Protein AF-A0A0G4LIC5-F1 (afdb_monomer)

Nearest PDB structures (foldseek):
  1yqd-assembly1_A  TM=9.725E-01  e=2.536E-04  Populus tremuloides
  2cf6-assembly1_A  TM=9.621E-01  e=2.896E-04  Arabidopsis thaliana
  1p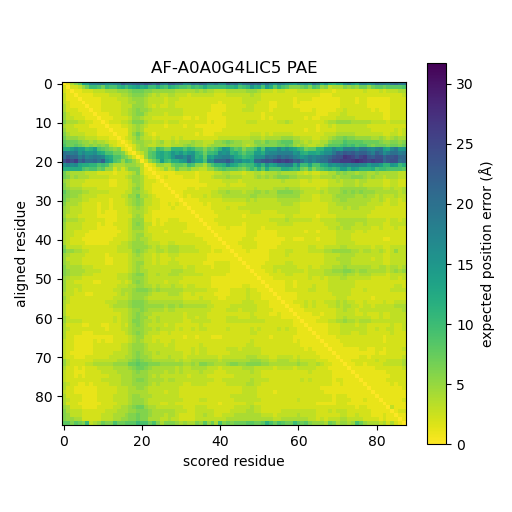iw-assembly1_A  TM=9.414E-01  e=2.536E-04  Saccharomyces cerevisiae
  5z0c-assembly1_A-2  TM=9.611E-01  e=3.776E-04  Persicaria minor
  6k3g-assembly1_B  TM=9.666E-01  e=6.007E-04  Catharanthus roseus

Organism: Verticillium longisporum (NCBI:txid100787)

Foldseek 3Di:
DDFDKDFAQFFDAQCQHDPPGDDDPCVVVVVRVPHPRTHTQADDADSVRHGRDHDPDPDDDGDPSRIGGDDPPDDPVRVHCCSYVVVD

pLDDT: mean 93.28, std 8.06, range [53.53, 98.0]

Radius of gyration: 13.87 Å; Cα contacts (8 Å, |Δi|>4): 122; chains: 1; bounding box: 34×26×38 Å

Structure (mmCIF, N/CA/C/O backbone):
data_AF-A0A0G4LIC5-F1
#
_entry.id   AF-A0A0G4LIC5-F1
#
loop_
_atom_site.group_PDB
_atom_site.id
_atom_site.type_symbol
_atom_site.label_atom_id
_atom_site.label_alt_id
_atom_site.label_comp_id
_atom_site.label_asym_id
_atom_site.label_entity_id
_atom_site.label_seq_id
_atom_site.pdbx_PDB_ins_code
_atom_site.Cartn_x
_atom_site.Cartn_y
_atom_site.Cartn_z
_atom_site.occupancy
_atom_site.B_iso_or_equiv
_atom_site.auth_seq_id
_atom_site.auth_comp_id
_atom_site.auth_asym_id
_atom_site.auth_atom_id
_atom_site.pdbx_PDB_model_num
ATOM 1 N N . LEU A 1 1 ? -10.120 -14.359 16.481 1.00 53.53 1 LEU A N 1
ATOM 2 C CA . LEU A 1 1 ? -9.629 -14.995 15.237 1.00 53.53 1 LEU A CA 1
ATOM 3 C C . LEU A 1 1 ? -9.584 -13.915 14.171 1.00 53.53 1 LEU A C 1
ATOM 5 O O . LEU A 1 1 ? -10.630 -13.350 13.884 1.00 53.53 1 LEU A O 1
ATOM 9 N N . GLY A 1 2 ? -8.390 -13.615 13.659 1.00 88.81 2 GLY A N 1
ATOM 10 C CA . GLY A 1 2 ? -8.136 -12.544 12.690 1.00 88.81 2 GLY A CA 1
ATOM 11 C C . GLY A 1 2 ? -7.344 -11.383 13.297 1.00 88.81 2 GLY A C 1
ATOM 12 O O . GLY A 1 2 ? -7.731 -10.862 14.341 1.00 88.81 2 GLY A O 1
ATOM 13 N N . ASP A 1 3 ? -6.246 -11.008 12.638 1.00 94.56 3 ASP A N 1
ATOM 14 C CA . ASP A 1 3 ? -5.465 -9.811 12.958 1.00 94.56 3 ASP A CA 1
ATOM 15 C C . ASP A 1 3 ? -6.099 -8.586 12.290 1.00 94.56 3 ASP A C 1
ATOM 17 O O . ASP A 1 3 ? -6.542 -8.650 11.140 1.00 94.56 3 ASP A O 1
ATOM 21 N N . ARG A 1 4 ? -6.115 -7.453 12.999 1.00 96.06 4 ARG A N 1
ATOM 22 C CA . ARG A 1 4 ? -6.527 -6.169 12.429 1.00 96.06 4 ARG A CA 1
ATOM 23 C C . ARG A 1 4 ? -5.369 -5.581 11.629 1.00 96.06 4 ARG A C 1
ATOM 25 O O . ARG A 1 4 ? -4.285 -5.356 12.168 1.00 96.06 4 ARG A O 1
ATOM 32 N N . VAL A 1 5 ? -5.600 -5.338 10.344 1.00 97.50 5 VAL A N 1
ATOM 33 C CA . VAL A 1 5 ? -4.551 -4.942 9.401 1.00 97.50 5 VAL A CA 1
ATOM 34 C C . VAL A 1 5 ? -5.007 -3.830 8.465 1.00 97.50 5 VAL A C 1
ATOM 36 O O . VAL A 1 5 ? -6.202 -3.647 8.238 1.00 97.50 5 VAL A O 1
ATOM 39 N N . GLY A 1 6 ? -4.039 -3.107 7.914 1.00 97.31 6 GLY A N 1
ATOM 40 C CA . GLY A 1 6 ? -4.220 -2.078 6.902 1.00 97.31 6 GLY A CA 1
ATOM 41 C C . GLY A 1 6 ? -3.362 -2.335 5.665 1.00 97.31 6 GLY A C 1
ATOM 42 O O . GLY A 1 6 ? -2.381 -3.077 5.716 1.00 97.31 6 GLY A O 1
ATOM 43 N N . VAL A 1 7 ? -3.739 -1.708 4.553 1.00 97.62 7 VAL A N 1
ATOM 44 C CA . VAL A 1 7 ? -2.997 -1.715 3.284 1.00 97.62 7 VAL A CA 1
ATOM 45 C C . VAL A 1 7 ? -2.878 -0.269 2.809 1.00 97.62 7 VAL A C 1
ATOM 47 O O . VAL A 1 7 ? -3.862 0.470 2.851 1.00 97.62 7 VAL A O 1
ATOM 50 N N . GLY A 1 8 ? -1.674 0.138 2.406 1.00 97.62 8 GLY A N 1
ATOM 51 C CA . GLY A 1 8 ? -1.384 1.505 1.968 1.00 97.62 8 GLY A CA 1
ATOM 52 C C . GLY A 1 8 ? -1.657 1.753 0.483 1.00 97.62 8 GLY A C 1
ATOM 53 O O . GLY A 1 8 ? -2.446 1.060 -0.162 1.00 97.62 8 GLY A O 1
ATOM 54 N N . ALA A 1 9 ? -0.975 2.754 -0.077 1.00 97.12 9 ALA A N 1
ATOM 55 C CA . ALA A 1 9 ? -1.095 3.137 -1.489 1.00 97.12 9 ALA A CA 1
ATOM 56 C C . ALA A 1 9 ? -0.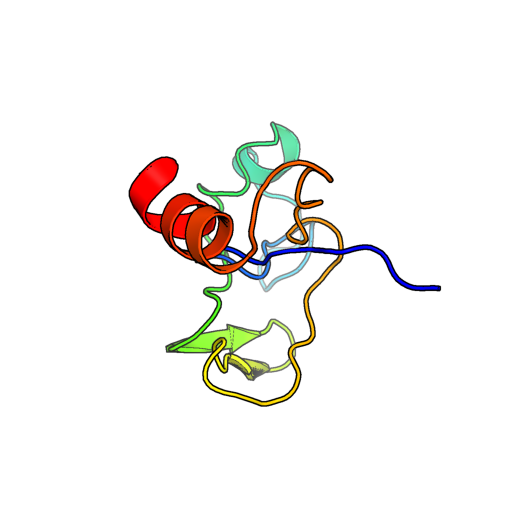451 2.137 -2.474 1.00 97.12 9 ALA A C 1
ATOM 58 O O . ALA A 1 9 ? -0.771 2.139 -3.667 1.00 97.12 9 ALA A O 1
ATOM 59 N N . GLN A 1 10 ? 0.439 1.277 -1.979 1.00 97.06 10 GLN A N 1
ATOM 60 C CA . GLN A 1 10 ? 1.122 0.244 -2.748 1.00 97.06 10 GLN A CA 1
ATOM 61 C C . GLN A 1 10 ? 0.703 -1.148 -2.275 1.00 97.06 10 GLN A C 1
ATOM 63 O O . GLN A 1 10 ? 0.635 -1.406 -1.074 1.00 97.06 10 GLN A O 1
ATOM 68 N N . ALA A 1 11 ? 0.441 -2.033 -3.234 1.00 95.56 11 ALA A N 1
ATOM 69 C CA . ALA A 1 11 ? -0.069 -3.380 -3.009 1.00 95.56 11 ALA A CA 1
ATOM 70 C C . ALA A 1 11 ? 0.887 -4.485 -3.480 1.00 95.56 11 ALA A C 1
ATOM 72 O O . ALA A 1 11 ? 0.701 -5.635 -3.106 1.00 95.56 11 ALA A O 1
ATOM 73 N N . ASP A 1 12 ? 1.886 -4.195 -4.317 1.00 95.44 12 ASP A N 1
ATOM 74 C CA . ASP A 1 12 ? 2.931 -5.170 -4.650 1.00 95.44 12 ASP A CA 1
ATOM 75 C C . ASP A 1 12 ? 4.238 -4.485 -5.102 1.00 95.44 12 ASP A C 1
ATOM 77 O O . ASP A 1 12 ? 4.253 -3.295 -5.423 1.00 95.44 12 ASP A O 1
ATOM 81 N N . SER A 1 13 ? 5.324 -5.256 -5.177 1.00 95.44 13 SER A N 1
ATOM 82 C CA . SER A 1 13 ? 6.592 -4.897 -5.835 1.00 95.44 13 SER A CA 1
ATOM 83 C C . SER A 1 13 ? 7.168 -6.101 -6.563 1.00 95.44 13 SER A C 1
ATOM 85 O O . SER A 1 13 ? 6.662 -7.217 -6.454 1.00 95.44 13 SER A O 1
ATOM 87 N N . CYS A 1 14 ? 8.263 -5.910 -7.297 1.00 93.88 14 CYS A N 1
ATOM 88 C CA . CYS A 1 14 ? 8.837 -6.993 -8.082 1.00 93.88 14 CYS A CA 1
ATOM 89 C C . CYS A 1 14 ? 9.188 -8.235 -7.251 1.00 93.88 14 CYS A C 1
ATOM 91 O O . CYS A 1 14 ? 8.705 -9.316 -7.577 1.00 93.88 14 CYS A O 1
ATOM 93 N N . PHE A 1 15 ? 9.976 -8.111 -6.176 1.00 90.56 15 PHE A N 1
ATOM 94 C CA . PHE A 1 15 ? 10.509 -9.261 -5.424 1.00 90.56 15 PHE A CA 1
ATOM 95 C C . PHE A 1 15 ? 11.002 -10.388 -6.355 1.00 90.56 15 PHE A C 1
ATOM 97 O O . PHE A 1 15 ? 10.599 -11.543 -6.235 1.00 90.56 15 PHE A O 1
ATOM 104 N N . GLY A 1 16 ? 11.777 -10.031 -7.384 1.00 88.00 16 GLY A N 1
ATOM 105 C CA . GLY A 1 16 ? 12.250 -10.979 -8.401 1.00 88.00 16 GLY A CA 1
ATOM 106 C C . GLY A 1 16 ? 11.291 -11.282 -9.561 1.00 88.00 16 GLY A C 1
ATOM 107 O O . GLY A 1 16 ? 11.701 -11.928 -10.523 1.00 88.00 16 GLY A O 1
ATOM 108 N N . ARG A 1 17 ? 10.043 -10.801 -9.523 1.00 88.50 17 ARG A N 1
ATOM 109 C CA . ARG A 1 17 ? 9.015 -11.001 -10.564 1.00 88.50 17 ARG A CA 1
ATOM 110 C C . ARG A 1 17 ? 8.995 -9.854 -11.580 1.00 88.50 17 ARG A C 1
ATOM 112 O O . ARG A 1 17 ? 9.196 -8.694 -11.227 1.00 88.50 17 ARG A O 1
ATOM 119 N N . GLY A 1 18 ? 8.682 -10.170 -12.839 1.00 73.62 18 GLY A N 1
ATOM 120 C CA . GLY A 1 18 ? 8.504 -9.208 -13.937 1.00 73.62 18 GLY A CA 1
ATOM 121 C C . GLY A 1 18 ? 9.385 -9.498 -15.162 1.00 73.62 18 GLY A C 1
ATOM 122 O O . GLY A 1 18 ? 10.188 -10.423 -15.143 1.00 73.62 18 GLY A O 1
ATOM 123 N N . ALA A 1 19 ? 9.222 -8.700 -16.227 1.00 63.44 19 ALA A N 1
ATOM 124 C CA . ALA A 1 19 ? 9.806 -8.946 -17.557 1.00 63.44 19 ALA A CA 1
ATOM 125 C C . ALA A 1 19 ? 11.350 -8.976 -17.601 1.00 63.44 19 ALA A C 1
ATOM 127 O O . ALA A 1 19 ? 11.923 -9.668 -18.437 1.00 63.44 19 ALA A O 1
ATOM 128 N N . SER A 1 20 ? 12.024 -8.269 -16.690 1.00 62.00 20 SER A N 1
ATOM 129 C CA . SER A 1 20 ? 13.454 -8.428 -16.413 1.00 62.00 20 SER A CA 1
ATOM 130 C C . SER A 1 20 ? 13.614 -9.335 -15.189 1.00 62.00 20 SER A C 1
ATOM 132 O O . SER A 1 20 ? 13.284 -8.931 -14.067 1.00 62.00 20 SER A O 1
ATOM 134 N N . ALA A 1 21 ? 14.051 -10.575 -15.403 1.00 64.19 21 ALA A N 1
ATOM 135 C CA . ALA A 1 21 ? 14.249 -11.552 -14.337 1.00 64.19 21 ALA A CA 1
ATOM 136 C C . ALA A 1 21 ? 15.306 -11.041 -13.339 1.00 64.19 21 ALA A C 1
ATOM 138 O O . ALA A 1 21 ? 16.444 -10.786 -13.721 1.00 64.19 21 ALA A O 1
ATOM 139 N N . GLY A 1 22 ? 14.911 -10.860 -12.078 1.00 80.62 22 GLY A N 1
ATOM 140 C CA . GLY A 1 22 ? 15.769 -10.326 -11.018 1.00 80.62 22 GLY A CA 1
ATOM 141 C C . GLY A 1 22 ? 15.017 -9.369 -10.100 1.00 80.62 22 GLY A C 1
ATOM 142 O O . GLY A 1 22 ? 14.076 -8.689 -10.526 1.00 80.62 22 GLY A O 1
ATOM 143 N N . SER A 1 23 ? 15.389 -9.350 -8.823 1.00 84.56 23 SER A N 1
ATOM 144 C CA . SER A 1 23 ? 14.949 -8.294 -7.912 1.00 84.56 23 SER A CA 1
ATOM 145 C C . SER A 1 23 ? 15.626 -6.978 -8.309 1.00 84.56 23 SER A C 1
ATOM 147 O O . SER A 1 23 ? 16.663 -6.991 -8.971 1.00 84.56 23 SER A O 1
ATOM 149 N N . CYS A 1 24 ? 15.002 -5.841 -8.011 1.00 91.88 24 CYS A N 1
ATOM 150 C CA . CYS A 1 24 ? 15.666 -4.547 -8.177 1.00 91.88 24 CYS A CA 1
ATOM 151 C C . CYS A 1 24 ? 16.374 -4.167 -6.874 1.00 91.88 24 CYS A C 1
ATOM 153 O O . CYS A 1 24 ? 15.891 -4.549 -5.809 1.00 91.88 24 CYS A O 1
ATOM 155 N N . GLY A 1 25 ? 17.435 -3.354 -6.956 1.00 93.44 25 GLY A N 1
ATOM 156 C CA . GLY A 1 25 ? 18.195 -2.906 -5.777 1.00 93.44 25 GLY A CA 1
ATOM 157 C C . GLY A 1 25 ? 17.299 -2.345 -4.670 1.00 93.44 25 GLY A C 1
ATOM 158 O O . GLY A 1 25 ? 17.385 -2.788 -3.534 1.00 93.44 25 GLY A O 1
ATOM 159 N N . GLU A 1 26 ? 16.315 -1.516 -5.032 1.00 94.81 26 GLU A N 1
ATOM 160 C CA . GLU A 1 26 ? 15.344 -0.955 -4.078 1.00 94.81 26 GLU A CA 1
ATOM 161 C C . GLU A 1 26 ? 14.568 -2.014 -3.280 1.00 94.81 26 GLU A C 1
ATOM 163 O O . GLU A 1 26 ? 14.303 -1.842 -2.096 1.00 94.81 26 GLU A O 1
ATOM 168 N N . CYS A 1 27 ? 14.185 -3.130 -3.908 1.00 93.81 27 CYS A N 1
ATOM 169 C CA . CYS A 1 27 ? 13.491 -4.200 -3.194 1.00 93.81 27 CYS A CA 1
ATOM 170 C C . CYS A 1 27 ? 14.443 -4.994 -2.298 1.00 93.81 27 CYS A C 1
ATOM 172 O O . CYS A 1 27 ? 14.023 -5.422 -1.225 1.00 93.81 27 CYS A O 1
ATOM 174 N N . ASP A 1 28 ? 15.692 -5.178 -2.724 1.00 92.50 28 ASP A N 1
ATOM 175 C CA . ASP A 1 28 ? 16.709 -5.912 -1.964 1.00 92.50 28 ASP A CA 1
ATOM 176 C C . ASP A 1 28 ? 17.194 -5.122 -0.741 1.00 92.50 28 ASP A C 1
ATOM 178 O O . ASP A 1 28 ? 17.512 -5.705 0.293 1.00 92.50 28 ASP A O 1
ATOM 182 N N . GLU A 1 29 ? 17.169 -3.793 -0.826 1.00 94.62 29 GLU A N 1
ATOM 183 C CA . GLU A 1 29 ? 17.498 -2.871 0.266 1.00 94.62 29 GLU A CA 1
ATOM 184 C C . GLU A 1 29 ? 16.303 -2.579 1.193 1.00 94.62 29 GLU A C 1
ATOM 186 O O . GLU A 1 29 ? 16.442 -1.877 2.192 1.00 94.62 29 GLU A O 1
ATOM 191 N N . GLY A 1 30 ? 15.118 -3.128 0.897 1.00 92.12 30 GLY A N 1
ATOM 192 C CA . GLY A 1 30 ? 13.892 -2.918 1.680 1.00 92.12 30 GLY A CA 1
ATOM 193 C C . GLY A 1 30 ? 13.136 -1.622 1.355 1.00 92.12 30 GLY A C 1
ATOM 194 O O . GLY A 1 30 ? 12.034 -1.409 1.862 1.00 92.12 30 GLY A O 1
ATOM 195 N N . SER A 1 31 ? 13.659 -0.807 0.444 1.00 94.88 31 SER A N 1
ATOM 196 C CA . SER A 1 31 ? 13.065 0.417 -0.109 1.00 94.88 31 SER A CA 1
ATOM 197 C C . SER A 1 31 ? 11.989 0.124 -1.166 1.00 94.88 31 SER A C 1
ATOM 199 O O . SER A 1 31 ? 11.965 0.679 -2.266 1.00 94.88 31 SER A O 1
ATOM 201 N N . VAL A 1 32 ? 11.062 -0.787 -0.859 1.00 94.56 32 VAL A N 1
ATOM 202 C CA . VAL A 1 32 ? 10.083 -1.327 -1.822 1.00 94.56 32 VAL A CA 1
ATOM 203 C C . VAL A 1 32 ? 9.163 -0.267 -2.435 1.00 94.56 32 VAL A C 1
ATOM 205 O O . VAL A 1 32 ? 8.611 -0.508 -3.511 1.00 94.56 32 VAL A O 1
ATOM 208 N N . ASN A 1 33 ? 9.023 0.891 -1.787 1.00 94.88 33 ASN A N 1
ATOM 209 C CA . ASN A 1 33 ? 8.285 2.062 -2.261 1.00 94.88 33 ASN A CA 1
ATOM 210 C C . ASN A 1 33 ? 8.937 2.760 -3.467 1.00 94.88 33 ASN A C 1
ATOM 212 O O . ASN A 1 33 ? 8.249 3.462 -4.203 1.00 94.88 33 ASN A O 1
ATOM 216 N N . TYR A 1 34 ? 10.231 2.534 -3.708 1.00 95.81 34 TYR A N 1
ATOM 217 C CA . TYR A 1 34 ? 10.951 3.031 -4.885 1.00 95.81 34 TYR A CA 1
ATOM 218 C C . TYR A 1 34 ? 11.084 1.983 -5.994 1.00 95.81 34 TYR A C 1
ATOM 220 O O . TYR A 1 34 ? 11.744 2.219 -7.006 1.00 95.81 34 TYR A O 1
ATOM 228 N N . CYS A 1 35 ? 10.433 0.823 -5.855 1.00 95.50 35 CYS A N 1
ATOM 229 C CA . CYS A 1 35 ? 10.468 -0.203 -6.887 1.00 95.50 35 CYS A CA 1
ATOM 230 C C . CYS A 1 35 ? 9.941 0.360 -8.226 1.00 95.50 35 CYS A C 1
ATOM 232 O O . CYS 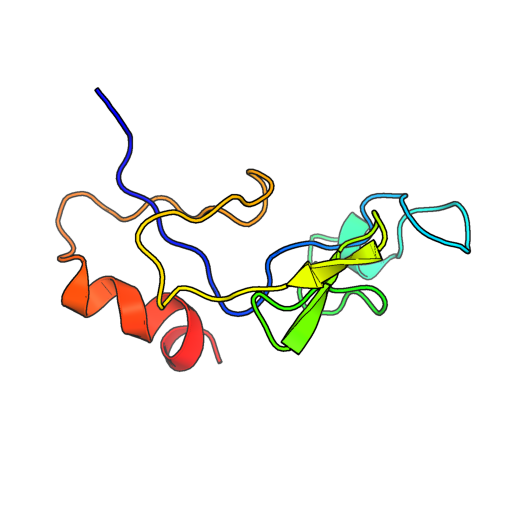A 1 35 ? 8.774 0.745 -8.305 1.00 95.50 35 CYS A O 1
ATOM 234 N N . PRO A 1 36 ? 10.714 0.300 -9.329 1.00 93.06 36 PRO A N 1
ATOM 235 C CA . PRO A 1 36 ? 10.264 0.776 -10.644 1.00 93.06 36 PRO A CA 1
ATOM 236 C C . PRO A 1 36 ? 9.124 -0.072 -11.233 1.00 93.06 36 PRO A C 1
ATOM 238 O O . PRO A 1 36 ? 8.569 0.246 -12.279 1.00 93.06 36 PRO A O 1
ATOM 241 N N . ARG A 1 37 ? 8.799 -1.190 -10.575 1.00 93.56 37 ARG A N 1
ATOM 242 C CA . ARG A 1 37 ? 7.718 -2.119 -10.915 1.00 93.56 37 ARG A CA 1
ATOM 243 C C . ARG A 1 37 ? 6.713 -2.241 -9.765 1.00 93.56 37 ARG A C 1
ATOM 245 O O . ARG A 1 37 ? 6.147 -3.314 -9.563 1.00 93.56 37 ARG A O 1
ATOM 252 N N . ALA A 1 38 ? 6.561 -1.185 -8.969 1.00 94.94 38 ALA A N 1
ATOM 253 C CA . ALA A 1 38 ? 5.551 -1.125 -7.924 1.00 94.94 38 ALA A CA 1
ATOM 254 C C . ALA A 1 38 ? 4.147 -1.306 -8.519 1.00 94.94 38 ALA A C 1
ATOM 256 O O . ALA A 1 38 ? 3.834 -0.822 -9.609 1.00 94.94 38 ALA A O 1
ATOM 257 N N . VAL A 1 39 ? 3.291 -2.006 -7.783 1.00 95.94 39 VAL A N 1
ATOM 258 C CA . VAL A 1 39 ? 1.874 -2.158 -8.106 1.00 95.94 39 VAL A CA 1
ATOM 259 C C . VAL A 1 39 ? 1.087 -1.303 -7.127 1.00 95.94 39 VAL A C 1
ATOM 261 O O . VAL A 1 39 ? 1.104 -1.549 -5.922 1.00 95.94 39 VAL A O 1
ATOM 264 N N . HIS A 1 40 ? 0.382 -0.302 -7.644 1.00 97.12 40 HIS A N 1
ATOM 265 C CA . HIS A 1 40 ? -0.482 0.554 -6.837 1.00 97.12 40 HIS A CA 1
ATOM 266 C C . HIS A 1 40 ? -1.773 -0.163 -6.443 1.00 97.12 40 HIS A C 1
ATOM 268 O O . HIS A 1 40 ? -2.322 -0.957 -7.212 1.00 97.12 40 HIS A O 1
ATOM 274 N N . THR A 1 41 ? -2.295 0.170 -5.264 1.00 98.00 41 THR A N 1
ATOM 275 C CA . THR A 1 41 ? -3.515 -0.426 -4.696 1.00 98.00 41 THR A CA 1
ATOM 276 C C . THR A 1 41 ? -4.743 -0.259 -5.601 1.00 98.00 41 THR A C 1
ATOM 278 O O . THR A 1 41 ? -5.653 -1.083 -5.565 1.00 98.00 41 THR A O 1
ATOM 281 N N . TYR A 1 42 ? -4.764 0.756 -6.468 1.00 97.75 42 TYR A N 1
ATOM 282 C CA . TYR A 1 42 ? -5.776 0.939 -7.511 1.00 97.75 42 TYR A CA 1
ATOM 283 C C . TYR A 1 42 ? -5.185 1.627 -8.751 1.00 97.75 42 TYR A C 1
ATOM 285 O O . TYR A 1 42 ? -4.096 2.194 -8.692 1.00 97.75 42 TYR A O 1
ATOM 293 N N . GLY A 1 43 ? -5.910 1.585 -9.874 1.00 96.81 43 GLY A N 1
ATOM 294 C CA . GLY A 1 43 ? -5.564 2.346 -11.085 1.00 96.81 43 GLY A CA 1
ATOM 295 C C . GLY A 1 43 ? -4.403 1.779 -11.911 1.00 96.81 43 GLY A C 1
ATOM 296 O O . GLY A 1 43 ? -3.933 2.444 -12.829 1.00 96.81 43 GLY A O 1
ATOM 297 N N . GLY A 1 44 ? -3.954 0.558 -11.616 1.00 95.19 44 GLY A N 1
ATOM 298 C CA . GLY A 1 44 ? -2.868 -0.123 -12.316 1.00 95.19 44 GLY A CA 1
ATOM 299 C C . GLY A 1 44 ? -3.190 -1.586 -12.620 1.00 95.19 44 GLY A C 1
ATOM 300 O O . GLY A 1 44 ? -4.354 -1.976 -12.758 1.00 95.19 44 GLY A O 1
ATOM 301 N N . PHE A 1 45 ? -2.140 -2.402 -12.719 1.00 95.38 45 PHE A N 1
ATOM 302 C CA . PHE A 1 45 ? -2.235 -3.828 -13.024 1.00 95.38 45 PHE A CA 1
ATOM 303 C C . PHE A 1 45 ? -1.359 -4.653 -12.082 1.00 95.38 45 PHE A C 1
ATOM 305 O O . PHE A 1 45 ? -0.217 -4.298 -11.804 1.00 95.38 45 PHE A O 1
ATOM 312 N N . HIS A 1 46 ? -1.892 -5.779 -11.619 1.00 94.50 46 HIS A N 1
ATOM 313 C CA . HIS A 1 46 ? -1.130 -6.820 -10.941 1.00 94.50 46 HIS A CA 1
ATOM 314 C C . HIS A 1 46 ? -0.210 -7.556 -11.931 1.00 94.50 46 HIS A C 1
ATOM 316 O O . HIS A 1 46 ? -0.453 -7.566 -13.138 1.00 94.50 46 HIS A O 1
ATOM 322 N N . PHE A 1 47 ? 0.794 -8.281 -11.423 1.00 91.94 47 PHE A N 1
ATOM 323 C CA . PHE A 1 47 ? 1.702 -9.091 -12.255 1.00 91.94 47 PHE A CA 1
ATOM 324 C C . PHE A 1 47 ? 1.009 -10.199 -13.066 1.00 91.94 47 PHE A C 1
ATOM 326 O O . PHE A 1 47 ? 1.567 -10.672 -14.051 1.00 91.94 47 PHE A O 1
ATOM 333 N N . ASN A 1 48 ? -0.201 -10.611 -12.678 1.00 91.50 48 ASN A N 1
ATOM 334 C CA . ASN A 1 48 ? -1.019 -11.560 -13.439 1.00 91.50 48 ASN A CA 1
ATOM 335 C C . ASN A 1 48 ? -1.879 -10.892 -14.534 1.00 91.50 48 ASN A C 1
ATOM 337 O O . ASN A 1 48 ? -2.694 -11.568 -15.156 1.00 91.50 48 ASN A O 1
ATOM 341 N N . GLY A 1 49 ? -1.749 -9.576 -14.737 1.00 93.81 49 GLY A N 1
ATOM 342 C CA . GLY A 1 49 ? -2.514 -8.793 -15.711 1.00 93.81 49 GLY A CA 1
ATOM 343 C C . GLY A 1 49 ? -3.898 -8.327 -15.241 1.00 93.81 49 GLY A C 1
ATOM 344 O O . GLY A 1 49 ? -4.574 -7.609 -15.974 1.00 93.81 49 GLY A O 1
ATOM 345 N N . GLY A 1 50 ? -4.341 -8.696 -14.035 1.00 95.25 50 GLY A N 1
ATOM 346 C CA . GLY A 1 50 ? -5.596 -8.205 -13.461 1.00 95.25 50 GLY A CA 1
ATOM 347 C C . GLY A 1 50 ? -5.515 -6.726 -13.075 1.00 95.25 50 GLY A C 1
ATOM 348 O O . GLY A 1 50 ? -4.469 -6.258 -12.631 1.00 95.25 50 GLY A O 1
ATOM 349 N N . LYS A 1 51 ? -6.620 -5.985 -13.208 1.00 96.94 51 LYS A N 1
ATOM 350 C CA . LYS A 1 51 ? -6.698 -4.584 -12.761 1.00 96.94 51 LYS A CA 1
ATOM 351 C C . LYS A 1 51 ? -6.632 -4.498 -11.238 1.00 96.94 51 LYS A C 1
ATOM 353 O O . LYS A 1 51 ? -7.269 -5.302 -10.558 1.00 96.94 51 LYS A O 1
ATOM 358 N N . THR A 1 52 ? -5.920 -3.506 -10.714 1.00 97.69 52 THR A N 1
ATOM 359 C CA . THR A 1 52 ? -5.893 -3.245 -9.271 1.00 97.69 52 THR A CA 1
ATOM 360 C C . THR A 1 52 ? -7.137 -2.459 -8.856 1.00 97.69 52 THR A C 1
ATOM 362 O O . THR A 1 52 ? -7.487 -1.447 -9.472 1.00 97.69 52 THR A O 1
ATOM 365 N N . MET A 1 53 ? -7.822 -2.941 -7.817 1.00 97.25 53 MET A N 1
ATOM 366 C CA . MET A 1 53 ? -9.046 -2.347 -7.274 1.00 97.25 53 MET A CA 1
ATOM 367 C C . MET A 1 53 ? -8.834 -2.017 -5.793 1.00 97.25 53 MET A C 1
ATOM 369 O O . MET A 1 53 ? -8.412 -2.875 -5.016 1.00 97.25 53 MET A O 1
ATOM 373 N N . GLY A 1 54 ? -9.111 -0.763 -5.427 1.00 96.94 54 GLY A N 1
ATOM 374 C CA . GLY A 1 54 ? -8.791 -0.213 -4.109 1.00 96.94 54 GLY A CA 1
ATOM 375 C C . GLY A 1 54 ? -9.753 -0.615 -2.988 1.00 96.94 54 GLY A C 1
ATOM 376 O O . GLY A 1 54 ? -10.551 -1.538 -3.117 1.00 96.94 54 GLY A O 1
ATOM 377 N N . GLY A 1 55 ? -9.680 0.115 -1.871 1.00 97.06 55 GLY A N 1
ATOM 378 C CA . GLY A 1 55 ? -10.413 -0.193 -0.635 1.00 97.06 55 GLY A CA 1
ATOM 379 C C . GLY A 1 55 ? -11.910 0.142 -0.626 1.00 97.06 55 GLY A C 1
ATOM 380 O O . GLY A 1 55 ? -12.580 -0.154 0.357 1.00 97.06 55 GLY A O 1
ATOM 381 N N . HIS A 1 56 ? -12.471 0.727 -1.690 1.00 97.50 56 HIS A N 1
ATOM 382 C CA . HIS A 1 56 ? -13.920 0.955 -1.818 1.00 97.50 56 HIS A CA 1
ATOM 383 C C . HIS A 1 56 ? -14.659 -0.332 -2.231 1.00 97.50 56 HIS A C 1
ATOM 385 O O . HIS A 1 56 ? -15.348 -0.383 -3.248 1.00 97.50 56 HIS A O 1
ATOM 391 N N . ALA A 1 57 ? -14.463 -1.392 -1.449 1.00 96.50 57 ALA A N 1
ATOM 392 C CA . ALA A 1 57 ? -14.994 -2.735 -1.643 1.00 96.50 57 ALA A CA 1
ATOM 393 C C . ALA A 1 57 ? -15.187 -3.420 -0.278 1.00 96.50 57 ALA A C 1
ATOM 395 O O . ALA A 1 57 ? -14.654 -2.972 0.733 1.00 96.50 57 ALA A O 1
ATOM 396 N N . THR A 1 58 ? -15.927 -4.530 -0.237 1.00 97.56 58 THR A N 1
ATOM 397 C CA . THR A 1 58 ? -16.135 -5.307 1.001 1.00 97.56 58 THR A CA 1
ATOM 398 C C . THR A 1 58 ? -14.954 -6.210 1.360 1.00 97.56 58 THR A C 1
ATOM 400 O O . THR A 1 58 ? -14.820 -6.604 2.516 1.00 97.56 58 THR A O 1
ATOM 403 N N . TYR A 1 59 ? -14.095 -6.534 0.388 1.00 96.00 59 TYR A N 1
ATOM 404 C CA . TYR A 1 59 ? -12.927 -7.395 0.565 1.00 96.00 59 TYR A CA 1
ATOM 405 C C . TYR A 1 59 ? -11.744 -6.888 -0.256 1.00 96.00 59 TYR A C 1
ATOM 407 O O . TYR A 1 59 ? -11.915 -6.342 -1.346 1.00 96.00 59 TYR A O 1
ATOM 415 N N . HIS A 1 60 ? -10.538 -7.141 0.247 1.00 95.00 60 HIS A N 1
ATOM 416 C CA . HIS A 1 60 ? -9.285 -6.830 -0.428 1.00 95.00 60 HIS A CA 1
ATOM 417 C C . HIS A 1 60 ? -8.312 -8.008 -0.290 1.00 95.00 60 HIS A C 1
ATOM 419 O O . HIS A 1 60 ? -8.303 -8.698 0.730 1.00 95.00 60 HIS A O 1
ATOM 425 N N . ARG A 1 61 ? -7.488 -8.249 -1.317 1.00 93.69 61 ARG A N 1
ATOM 426 C CA . ARG A 1 61 ? -6.449 -9.285 -1.311 1.00 93.69 61 ARG A CA 1
ATOM 427 C C . ARG A 1 61 ? -5.114 -8.655 -1.680 1.00 93.69 61 ARG A C 1
ATOM 429 O O . ARG A 1 61 ? -4.988 -8.084 -2.755 1.00 93.69 61 ARG A O 1
ATOM 436 N N . CYS A 1 62 ? -4.130 -8.821 -0.806 1.00 93.69 62 CYS A N 1
ATOM 437 C CA 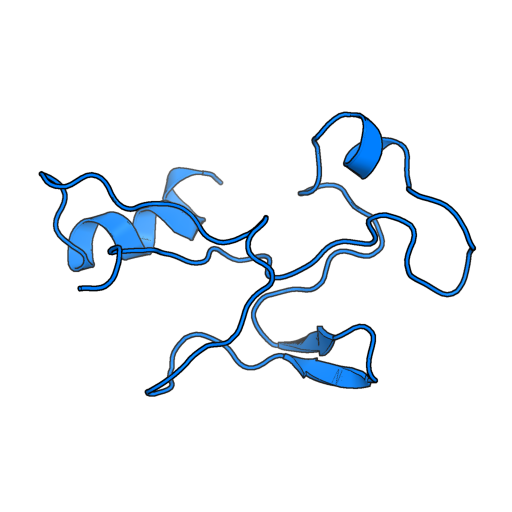. CYS A 1 62 ? -2.810 -8.217 -0.931 1.00 93.69 62 CYS A CA 1
ATOM 438 C C . CYS A 1 62 ? -1.730 -9.228 -0.491 1.00 93.69 62 CYS A C 1
ATOM 440 O O . CYS A 1 62 ? -1.997 -10.028 0.415 1.00 93.69 62 CYS A O 1
ATOM 442 N N . PRO A 1 63 ? -0.538 -9.252 -1.113 1.00 94.25 63 PRO A N 1
ATOM 443 C CA . PRO A 1 63 ? 0.640 -9.919 -0.567 1.00 94.25 63 PRO A CA 1
ATOM 444 C C . PRO A 1 63 ? 0.940 -9.456 0.863 1.00 94.25 63 PRO A C 1
ATOM 446 O O . PRO A 1 63 ? 0.891 -8.266 1.166 1.00 94.25 63 PRO A O 1
ATOM 449 N N . SER A 1 64 ? 1.311 -10.391 1.739 1.00 94.69 64 SER A N 1
ATOM 450 C CA . SER A 1 64 ? 1.532 -10.115 3.167 1.00 94.69 64 SER A CA 1
ATOM 451 C C . SER A 1 64 ? 2.600 -9.053 3.442 1.00 94.69 64 SER A C 1
ATOM 453 O O . SER A 1 64 ? 2.509 -8.368 4.451 1.00 94.69 64 SER A O 1
ATOM 455 N N . ALA A 1 65 ? 3.574 -8.877 2.543 1.00 94.25 65 ALA A N 1
ATOM 456 C CA . ALA A 1 65 ? 4.621 -7.860 2.665 1.00 94.25 65 ALA A CA 1
ATOM 457 C C . ALA A 1 65 ? 4.094 -6.407 2.653 1.00 94.25 65 ALA A C 1
ATOM 459 O O . ALA A 1 65 ? 4.789 -5.516 3.126 1.00 94.25 65 ALA A O 1
ATOM 460 N N . PHE A 1 66 ? 2.877 -6.167 2.147 1.00 96.75 66 PHE A N 1
ATOM 461 C CA . PHE A 1 66 ? 2.223 -4.846 2.115 1.00 96.75 66 PHE A CA 1
ATOM 462 C C . PHE A 1 66 ? 1.038 -4.747 3.079 1.00 96.75 66 PHE A C 1
ATOM 464 O O . PHE A 1 66 ? 0.236 -3.815 3.006 1.00 96.75 66 PHE A O 1
ATOM 471 N N . VAL A 1 67 ? 0.903 -5.727 3.971 1.00 97.00 67 VAL A N 1
ATOM 472 C CA . VAL A 1 67 ? -0.130 -5.752 4.998 1.00 97.00 67 VAL A CA 1
ATOM 473 C C . VAL A 1 67 ? 0.501 -5.308 6.311 1.00 97.00 67 VAL A C 1
ATOM 475 O O . VAL A 1 67 ? 1.420 -5.940 6.824 1.00 97.00 67 VAL A O 1
ATOM 478 N N . ILE A 1 68 ? -0.001 -4.208 6.860 1.00 96.44 68 ILE A N 1
ATOM 479 C CA . ILE A 1 68 ? 0.538 -3.572 8.062 1.00 96.44 68 ILE A CA 1
ATOM 480 C C . ILE A 1 68 ? -0.377 -3.911 9.233 1.00 96.44 68 ILE A C 1
ATOM 482 O O . ILE A 1 68 ? -1.5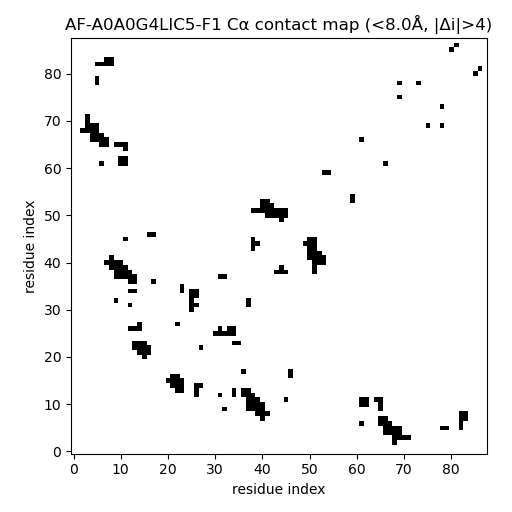87 -3.688 9.167 1.00 96.44 68 ILE A O 1
ATOM 486 N N . LYS A 1 69 ? 0.182 -4.447 10.320 1.00 97.25 69 LYS A N 1
ATOM 487 C CA . LYS A 1 69 ? -0.586 -4.707 11.543 1.00 97.25 69 LYS A CA 1
ATOM 488 C C . LYS A 1 69 ? -1.005 -3.385 12.182 1.00 97.25 69 LYS A C 1
ATOM 490 O O . LYS A 1 69 ? -0.158 -2.535 12.447 1.00 97.25 69 LYS A O 1
ATOM 495 N N . ILE A 1 70 ? -2.300 -3.223 12.449 1.00 97.75 70 ILE A N 1
ATOM 496 C CA . ILE A 1 70 ? -2.821 -2.048 13.153 1.00 97.75 70 ILE A CA 1
ATOM 497 C C . ILE A 1 70 ? -2.639 -2.286 14.660 1.00 97.75 70 ILE A C 1
ATOM 499 O O . ILE A 1 70 ? -3.160 -3.286 15.158 1.00 97.75 70 ILE A O 1
ATOM 503 N N . PRO A 1 71 ? -1.945 -1.397 15.397 1.00 96.62 71 PRO A N 1
ATOM 504 C CA . PRO A 1 71 ? -1.799 -1.508 16.848 1.00 96.62 71 PRO A CA 1
ATOM 505 C C . PRO A 1 71 ? -3.147 -1.616 17.568 1.00 96.62 71 PRO A C 1
ATOM 507 O O . PRO A 1 71 ? -4.112 -0.962 17.172 1.00 96.62 71 PRO A O 1
ATOM 510 N N . ASP A 1 72 ? -3.221 -2.392 18.652 1.00 95.50 72 ASP A N 1
ATOM 511 C CA . ASP A 1 72 ? -4.490 -2.692 19.338 1.00 95.50 72 ASP A CA 1
ATOM 512 C C . ASP A 1 72 ? -5.194 -1.438 19.890 1.00 95.50 72 ASP A C 1
ATOM 514 O O . ASP A 1 72 ? -6.419 -1.332 19.816 1.00 95.50 72 ASP A O 1
ATOM 518 N N . GLY A 1 73 ? -4.423 -0.452 20.360 1.00 96.44 73 GLY A N 1
ATOM 519 C CA . GLY A 1 73 ? -4.934 0.809 20.911 1.00 96.44 73 GLY A CA 1
ATOM 520 C C . GLY A 1 73 ? -5.325 1.877 19.883 1.00 96.44 73 GLY A C 1
ATOM 521 O O . GLY A 1 73 ? -5.746 2.956 20.286 1.00 96.44 73 GLY A O 1
ATOM 522 N N . LEU A 1 74 ? -5.172 1.612 18.582 1.00 97.06 74 LEU A N 1
ATOM 523 C CA . LEU A 1 74 ? -5.451 2.578 17.519 1.00 97.06 74 LEU A CA 1
ATOM 524 C C . LEU A 1 74 ? -6.755 2.225 16.787 1.00 97.06 74 LEU A C 1
ATOM 526 O O . LEU A 1 74 ? -6.899 1.110 16.275 1.00 97.06 74 LEU A O 1
ATOM 530 N N . ALA A 1 75 ? -7.700 3.167 16.726 1.00 97.81 75 ALA A N 1
ATOM 531 C CA . ALA A 1 75 ? -8.953 2.977 15.999 1.00 97.81 75 ALA A CA 1
ATOM 532 C C . ALA A 1 75 ?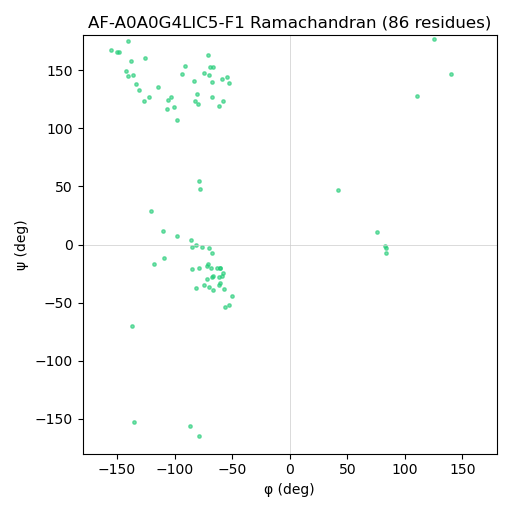 -8.709 2.871 14.483 1.00 97.81 75 ALA A C 1
ATOM 534 O O . ALA A 1 75 ? -7.730 3.393 13.949 1.00 97.81 75 ALA A O 1
ATOM 535 N N . SER A 1 76 ? -9.588 2.165 13.768 1.00 97.06 76 SER A N 1
ATOM 536 C CA . SER A 1 76 ? -9.411 1.942 12.326 1.00 97.06 76 SER A CA 1
ATOM 537 C C . SER A 1 76 ? -9.615 3.215 11.510 1.00 97.06 76 SER A C 1
ATOM 539 O O . SER A 1 76 ? -8.872 3.430 10.555 1.00 97.06 76 SER A O 1
ATOM 541 N N . GLU A 1 77 ? -10.561 4.068 11.905 1.00 97.50 77 GLU A N 1
ATOM 542 C CA . GLU A 1 77 ? -10.774 5.387 11.303 1.00 97.50 77 GLU A CA 1
ATOM 543 C C . GLU A 1 77 ? -9.551 6.307 11.425 1.00 97.50 77 GLU A C 1
ATOM 545 O O . GLU A 1 77 ? -9.276 7.056 10.491 1.00 97.50 77 GLU A O 1
ATOM 550 N N . ASP A 1 78 ? -8.776 6.187 12.507 1.00 97.88 78 ASP A N 1
ATOM 551 C CA . ASP A 1 78 ? -7.542 6.955 12.713 1.00 97.88 78 ASP A CA 1
ATOM 552 C C . ASP A 1 78 ? -6.353 6.329 11.971 1.00 97.88 78 ASP A C 1
ATOM 554 O O . ASP A 1 78 ? -5.508 7.029 11.412 1.00 97.88 78 ASP A O 1
ATOM 558 N N . ALA A 1 79 ? -6.283 4.994 11.928 1.00 97.94 79 ALA A N 1
ATOM 559 C CA . ALA A 1 79 ? -5.234 4.271 11.215 1.00 97.94 79 ALA A CA 1
ATOM 560 C C . ALA A 1 79 ? -5.322 4.459 9.693 1.00 97.94 79 ALA A C 1
ATOM 562 O O . ALA A 1 79 ? -4.295 4.595 9.030 1.00 97.94 79 ALA A O 1
ATOM 563 N N . ALA A 1 80 ? -6.535 4.473 9.134 1.00 97.88 80 ALA A N 1
ATOM 564 C CA . ALA A 1 80 ? -6.776 4.541 7.695 1.00 97.88 80 ALA A CA 1
ATOM 565 C C . ALA A 1 80 ? -6.049 5.706 6.983 1.00 97.88 80 ALA A C 1
ATOM 567 O O . ALA A 1 80 ? -5.323 5.428 6.025 1.00 97.88 80 ALA A O 1
ATOM 568 N N . PRO A 1 81 ? -6.162 6.981 7.416 1.00 97.75 81 PRO A N 1
ATOM 569 C CA . PRO A 1 81 ? -5.446 8.085 6.773 1.00 97.75 81 PRO A CA 1
ATOM 570 C C . PRO A 1 81 ? -3.924 8.009 6.961 1.00 97.75 81 PRO A C 1
ATOM 572 O O . PRO A 1 81 ? -3.184 8.464 6.086 1.00 97.75 81 PRO A O 1
ATOM 575 N N . MET A 1 82 ? -3.431 7.402 8.047 1.00 97.56 82 MET A N 1
ATOM 576 C CA . MET A 1 82 ? -1.989 7.281 8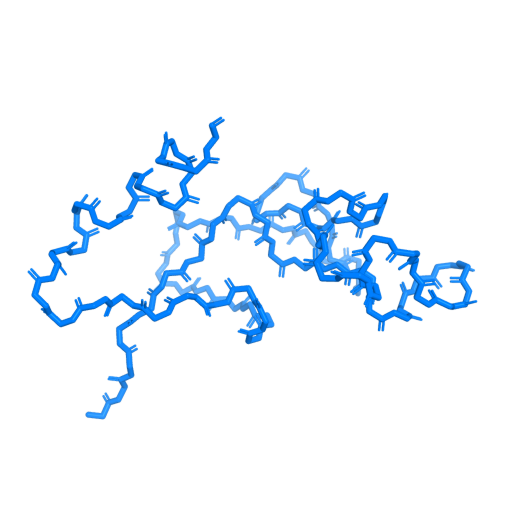.298 1.00 97.56 82 MET A CA 1
ATOM 577 C C . MET A 1 82 ? -1.277 6.368 7.291 1.00 97.56 82 MET A C 1
ATOM 579 O O . MET A 1 82 ? -0.115 6.605 6.979 1.00 97.56 82 MET A O 1
ATOM 583 N N . LEU A 1 83 ? -1.981 5.391 6.708 1.00 97.31 83 LEU A N 1
ATOM 584 C CA . LEU A 1 83 ? -1.444 4.470 5.691 1.00 97.31 83 LEU A CA 1
AT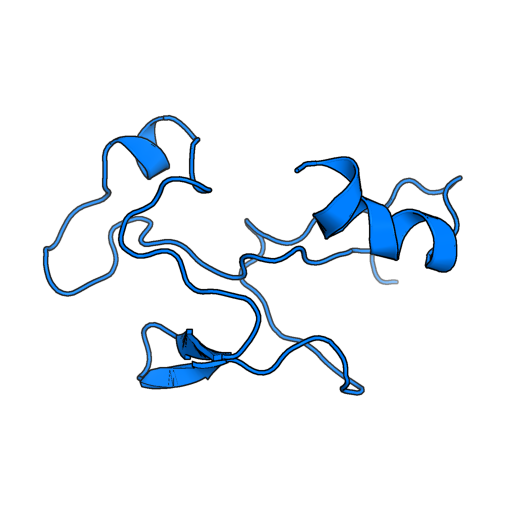OM 585 C C . LEU A 1 83 ? -1.161 5.132 4.329 1.00 97.31 83 LEU A C 1
ATOM 587 O O . LEU A 1 83 ? -0.687 4.470 3.403 1.00 97.31 83 LEU A O 1
ATOM 591 N N . CYS A 1 84 ? -1.472 6.421 4.191 1.00 96.88 84 CYS A N 1
ATOM 592 C CA . CYS A 1 84 ? -1.134 7.226 3.025 1.00 96.88 84 CYS A CA 1
ATOM 593 C C . CYS A 1 84 ? -0.615 8.602 3.459 1.00 96.88 84 CYS A C 1
ATOM 595 O O . CYS A 1 84 ? 0.578 8.868 3.364 1.00 96.88 84 CYS A O 1
ATOM 597 N N . GLY A 1 85 ? -1.488 9.461 3.992 1.00 96.69 85 GLY A N 1
ATOM 598 C CA . GLY A 1 85 ? -1.135 10.835 4.357 1.00 96.69 85 GLY A CA 1
ATOM 599 C C . GLY A 1 85 ? -0.221 10.957 5.577 1.00 96.69 85 GLY A C 1
ATOM 600 O O . GLY A 1 85 ? 0.366 12.010 5.771 1.00 96.69 85 GLY A O 1
ATOM 601 N N . GLY A 1 86 ? -0.091 9.907 6.396 1.00 96.56 86 GLY A N 1
ATOM 602 C CA . GLY A 1 86 ? 0.810 9.913 7.555 1.00 96.56 86 GLY A CA 1
ATOM 603 C C . GLY A 1 86 ? 2.261 9.541 7.239 1.00 96.56 86 GLY A C 1
ATOM 604 O O . GLY A 1 86 ? 3.143 9.866 8.026 1.00 96.56 86 GLY A O 1
ATOM 605 N N . VAL A 1 87 ? 2.507 8.847 6.123 1.00 94.38 87 VAL A N 1
ATOM 606 C CA . VAL A 1 87 ? 3.845 8.363 5.723 1.00 94.38 87 VAL A CA 1
ATOM 607 C C . VAL A 1 87 ? 4.424 9.110 4.514 1.00 94.38 87 VAL A C 1
ATOM 609 O O . VAL A 1 87 ? 5.602 8.942 4.210 1.00 94.38 87 VAL A O 1
ATOM 612 N N . THR A 1 88 ? 3.600 9.905 3.822 1.00 88.75 88 THR A N 1
ATOM 613 C CA . T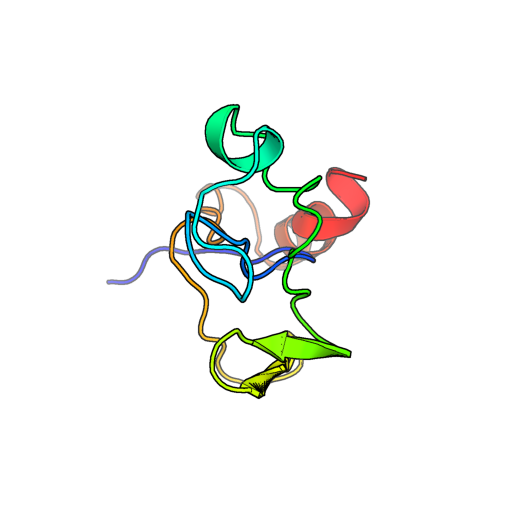HR A 1 88 ? 4.011 10.774 2.701 1.00 88.75 88 THR A CA 1
ATOM 614 C C . THR A 1 88 ? 4.636 12.058 3.229 1.00 88.75 88 THR A C 1
ATOM 616 O O . THR A 1 88 ? 5.631 12.510 2.624 1.00 88.75 88 THR A O 1
#

Mean predicted aligned error: 3.57 Å

InterPro domains:
  IPR011032 GroES-like superfamily [SSF50129] (2-88)
  IPR013154 Alcohol dehydrogenase-like, N-terminal [PF08240] (2-72)
  IPR047109 Cinnamyl alcohol dehydrogenase-like [PTHR42683] (2-88)

Secondary structure (DSSP, 8-state):
----EEE-SEEE--TT-SSS-S--HHHHTT-GGG-TT-EESSSSB-TTSPBP--SSSS-----GGGEEEPPTTS-HHHHHHHTTTTT-

Sequence (88 aa):
LGDRVGVGAQADSCFGRGASAGSCGECDEGSVNYCPRAVHTYGGFHFNGGKTMGGHATYHRCPSAFVIKIPDGLASEDAAPMLCGGVT

Solvent-accessible surface area (backbone atoms only — not comparable to full-atom values): 5547 Å² total; per-residue (Å²): 138,84,81,60,67,46,66,40,65,49,39,48,51,39,84,38,49,63,98,63,81,47,60,51,71,38,46,76,73,66,43,44,90,68,28,96,59,50,20,40,28,43,90,40,53,44,98,88,70,47,72,31,70,51,82,94,54,99,72,85,89,68,53,69,94,40,51,42,78,53,57,90,92,56,56,66,81,67,49,58,54,39,47,46,76,65,75,109